Protein 2ESB (pdb70)

Organism: Homo sapiens (NCBI:txid9606)

Structure (mmCIF, N/CA/C/O backbone):
data_2ESB
#
_entry.id   2ESB
#
_cell.length_a   35.740
_cell.length_b   96.083
_cell.length_c   116.654
_cell.angle_alpha   90.00
_cell.angle_beta   90.00
_cell.angle_gamma   90.00
#
_symmetry.space_group_name_H-M   'C 2 2 21'
#
loop_
_entity.id
_entity.type
_entity.pdbx_description
1 polymer 'Dual specificity protein phosphatase 18'
2 non-polymer 'ACETATE ION'
3 non-polymer '4-(2-HYDROXYETHYL)-1-PIPERAZINE ETHANESULFONIC ACID'
4 water water
#
loop_
_atom_site.group_PDB
_atom_site.id
_atom_site.type_symbol
_atom_site.label_atom_id
_atom_site.label_alt_id
_atom_site.label_comp_id
_atom_site.label_asym_id
_atom_site.label_entity_id
_atom_site.label_seq_id
_atom_site.pdbx_PDB_ins_code
_atom_site.Cartn_x
_atom_site.Cartn_y
_atom_site.Cartn_z
_atom_site.occupancy
_atom_site.B_iso_or_equiv
_atom_site.auth_seq_id
_atom_site.auth_comp_id
_atom_site.auth_asym_id
_atom_site.auth_atom_id
_atom_site.pdbx_PDB_model_num
ATOM 1 N N . SER A 1 18 ? 18.193 34.599 0.194 1.00 52.25 18 SER A N 1
ATOM 2 C CA . SER A 1 18 ? 19.402 33.728 0.090 1.00 44.21 18 SER A CA 1
ATOM 3 C C . SER A 1 18 ? 20.343 34.200 -1.010 1.00 39.52 18 SER A C 1
ATOM 4 O O . SER A 1 18 ? 20.529 33.519 -2.017 1.00 43.32 18 SER A O 1
ATOM 7 N N . GLY A 1 19 ? 20.936 35.372 -0.806 1.00 35.82 19 GLY A N 1
ATOM 8 C CA . GLY A 1 19 ? 21.862 35.911 -1.785 1.00 34.22 19 GLY A CA 1
ATOM 9 C C . GLY A 1 19 ? 23.261 36.082 -1.218 1.00 29.13 19 GLY A C 1
ATOM 10 O O . GLY A 1 19 ? 23.531 35.719 -0.073 1.00 30.54 19 GLY A O 1
ATOM 11 N N . LEU A 1 20 ? 24.157 36.635 -2.023 1.00 16.85 20 LEU A N 1
ATOM 12 C CA . LEU A 1 20 ? 25.528 36.862 -1.593 1.00 23.12 20 LEU A CA 1
ATOM 13 C C . LEU A 1 20 ? 25.726 38.313 -1.185 1.00 24.80 20 LEU A C 1
ATOM 14 O O . LEU A 1 20 ? 25.430 39.224 -1.955 1.00 27.25 20 LEU A O 1
ATOM 19 N N . SER A 1 21 ? 26.215 38.523 0.030 1.00 14.30 21 SER A N 1
ATOM 20 C CA . SER A 1 21 ? 26.492 39.870 0.506 1.00 11.10 21 SER A CA 1
ATOM 21 C C . SER A 1 21 ? 27.947 40.188 0.168 1.00 15.48 21 SER A C 1
ATOM 22 O O . SER A 1 21 ? 28.870 39.585 0.716 1.00 12.81 21 SER A O 1
ATOM 25 N N . GLN A 1 22 ? 28.164 41.133 -0.739 1.00 14.32 22 GLN A N 1
ATOM 26 C CA . GLN A 1 22 ? 29.525 41.474 -1.101 1.00 13.88 22 GLN A CA 1
ATOM 27 C C . GLN A 1 22 ? 30.170 42.349 -0.026 1.00 15.44 22 GLN A C 1
ATOM 28 O O . GLN A 1 22 ? 29.602 43.358 0.386 1.00 12.56 22 GLN A O 1
ATOM 34 N N . ILE A 1 23 ? 31.357 41.961 0.434 1.00 12.46 23 ILE A N 1
ATOM 35 C CA . ILE A 1 23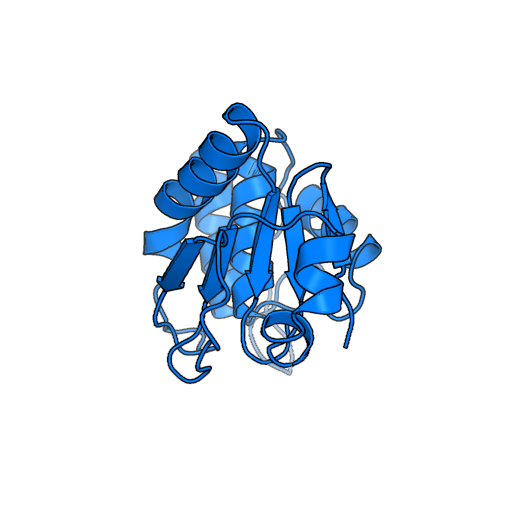 ? 32.034 42.732 1.471 1.00 7.74 23 ILE A CA 1
ATOM 36 C C . ILE A 1 23 ? 33.164 43.570 0.881 1.00 16.77 23 ILE A C 1
ATOM 37 O O . ILE A 1 23 ? 33.337 44.728 1.255 1.00 14.12 23 ILE A O 1
ATOM 42 N N . THR A 1 24 ? 33.941 42.986 -0.028 1.00 12.34 24 THR A N 1
ATOM 43 C CA . THR A 1 24 ? 35.033 43.713 -0.671 1.00 10.03 24 THR A CA 1
ATOM 44 C C . THR A 1 24 ? 35.000 43.312 -2.132 1.00 19.14 24 THR A C 1
ATOM 45 O O . THR A 1 24 ? 34.119 42.571 -2.548 1.00 14.29 24 THR A O 1
ATOM 49 N N . LYS A 1 25 ? 35.962 43.786 -2.912 1.00 11.91 25 LYS A N 1
ATOM 50 C CA . LYS A 1 25 ? 35.993 43.442 -4.326 1.00 14.85 25 LYS A CA 1
ATOM 51 C C . LYS A 1 25 ? 36.172 41.942 -4.539 1.00 17.30 25 LYS A C 1
ATOM 52 O O . LYS A 1 25 ? 35.796 41.419 -5.584 1.00 15.49 25 LYS A O 1
ATOM 58 N N . SER A 1 26 ? 36.717 41.239 -3.549 1.00 13.36 26 SER A N 1
ATOM 59 C CA . SER A 1 26 ? 36.940 39.799 -3.709 1.00 16.38 26 SER A CA 1
ATOM 60 C C . SER A 1 26 ? 36.417 38.922 -2.572 1.00 16.25 26 SER A C 1
ATOM 61 O O . SER A 1 26 ? 36.798 37.749 -2.457 1.00 20.57 26 SER A O 1
ATOM 64 N N . LEU A 1 27 ? 35.574 39.479 -1.714 1.00 10.57 27 LEU A N 1
ATOM 65 C CA . LEU A 1 27 ? 35.040 38.694 -0.610 1.00 10.27 27 LEU A CA 1
ATOM 66 C C . LEU A 1 27 ? 33.547 38.891 -0.458 1.00 11.09 27 LEU A C 1
ATOM 67 O O . LEU A 1 27 ? 33.053 40.018 -0.550 1.00 11.90 27 LEU A O 1
ATOM 72 N N . TYR A 1 28 ? 32.844 37.783 -0.229 1.00 7.90 28 TYR A N 1
ATOM 73 C CA . TYR A 1 28 ? 31.393 37.770 -0.040 1.00 9.94 28 TYR A CA 1
ATOM 74 C C . TYR A 1 28 ? 31.034 36.892 1.161 1.00 14.09 28 TYR A C 1
ATOM 75 O O . TYR A 1 28 ? 31.808 36.017 1.557 1.00 12.38 28 TYR A O 1
ATOM 84 N N . ILE A 1 29 ? 29.853 37.117 1.727 1.00 11.13 29 ILE A N 1
ATOM 85 C CA . ILE A 1 29 ? 29.361 36.302 2.840 1.00 12.32 29 ILE A CA 1
ATOM 86 C C . ILE A 1 29 ? 27.944 35.847 2.485 1.00 12.81 29 ILE A C 1
ATOM 87 O O . ILE A 1 29 ? 27.180 36.607 1.884 1.00 15.15 29 ILE A O 1
ATOM 92 N N . SER A 1 30 ? 27.577 34.626 2.852 1.00 10.18 30 SER A N 1
ATOM 93 C CA . SER A 1 30 ? 26.220 34.160 2.555 1.00 13.76 30 SER A CA 1
ATOM 94 C C . SER A 1 30 ? 25.792 33.047 3.490 1.00 15.22 30 SER A C 1
ATOM 95 O O . SER A 1 30 ? 26.571 32.588 4.335 1.00 14.18 30 SER A O 1
ATOM 98 N N . ASN A 1 31 ? 24.543 32.616 3.350 1.00 16.36 31 ASN A N 1
ATOM 99 C CA . ASN A 1 31 ? 24.052 31.514 4.159 1.00 14.01 31 ASN A CA 1
ATOM 100 C C . ASN A 1 31 ? 24.345 30.228 3.373 1.00 16.51 31 ASN A C 1
ATOM 101 O O . ASN A 1 31 ? 24.947 30.275 2.291 1.00 13.19 31 ASN A O 1
ATOM 106 N N . GLY A 1 32 ? 23.930 29.084 3.912 1.00 12.71 32 GLY A N 1
ATOM 107 C CA . GLY A 1 32 ? 24.192 27.819 3.249 1.00 15.78 32 GLY A CA 1
ATOM 108 C C . GLY A 1 32 ? 23.442 27.575 1.955 1.00 19.59 32 GLY A C 1
ATOM 109 O O . GLY A 1 32 ? 23.918 26.842 1.087 1.00 17.22 32 GLY A O 1
ATOM 110 N N . VAL A 1 33 ? 22.262 28.170 1.817 1.00 14.93 33 VAL A N 1
ATOM 111 C CA . VAL A 1 33 ? 21.486 27.987 0.602 1.00 13.34 33 VAL A CA 1
ATOM 112 C C . VAL A 1 33 ? 22.195 28.587 -0.612 1.00 14.76 33 VAL A C 1
ATOM 113 O O . VAL A 1 33 ? 22.387 27.929 -1.641 1.00 15.22 33 VAL A O 1
ATOM 117 N N . ALA A 1 34 ? 22.578 29.847 -0.478 1.00 16.46 34 ALA A N 1
ATOM 118 C CA . ALA A 1 34 ? 23.236 30.568 -1.550 1.00 16.75 34 ALA A CA 1
ATOM 119 C C . ALA A 1 34 ? 24.547 29.919 -1.945 1.00 16.24 34 ALA A C 1
ATOM 120 O O . ALA A 1 34 ? 24.912 29.912 -3.119 1.00 15.40 34 ALA A O 1
ATOM 122 N N . ALA A 1 35 ? 25.237 29.362 -0.955 1.00 8.78 35 ALA A N 1
ATOM 123 C CA . ALA A 1 35 ? 26.532 28.731 -1.160 1.00 15.71 35 ALA A CA 1
ATOM 124 C C . ALA A 1 35 ? 26.511 27.539 -2.117 1.00 13.22 35 ALA A C 1
ATOM 125 O O . ALA A 1 35 ? 27.551 27.136 -2.621 1.00 16.62 35 ALA A O 1
ATOM 127 N N . ASN A 1 36 ? 25.336 26.963 -2.349 1.00 14.25 36 ASN A N 1
ATOM 128 C CA . ASN A 1 36 ? 25.221 25.833 -3.269 1.00 15.96 36 ASN A CA 1
ATOM 129 C C . ASN A 1 36 ? 24.386 26.205 -4.497 1.00 14.56 36 ASN A C 1
ATOM 130 O O . ASN A 1 36 ? 23.924 25.334 -5.237 1.00 17.37 36 ASN A O 1
ATOM 135 N N . ASN A 1 37 ? 24.195 27.505 -4.698 1.00 15.53 37 ASN A N 1
ATOM 136 C CA . ASN A 1 37 ? 23.446 28.025 -5.844 1.00 15.92 37 ASN A CA 1
ATOM 137 C C . ASN A 1 37 ? 24.473 28.249 -6.955 1.00 15.31 37 ASN A C 1
ATOM 138 O O . ASN A 1 37 ? 25.171 29.269 -6.982 1.00 15.44 37 ASN A O 1
ATOM 143 N N . LYS A 1 38 ? 24.565 27.296 -7.875 1.00 12.65 38 LYS A N 1
ATOM 144 C CA . LYS A 1 38 ? 25.539 27.376 -8.957 1.00 17.15 38 LYS A CA 1
ATOM 145 C C . LYS A 1 38 ? 25.502 28.690 -9.746 1.00 22.09 38 LYS A C 1
ATOM 146 O O . LYS A 1 38 ? 26.539 29.318 -9.962 1.00 17.69 38 LYS A O 1
ATOM 152 N N . LEU A 1 39 ? 24.316 29.112 -10.168 1.00 18.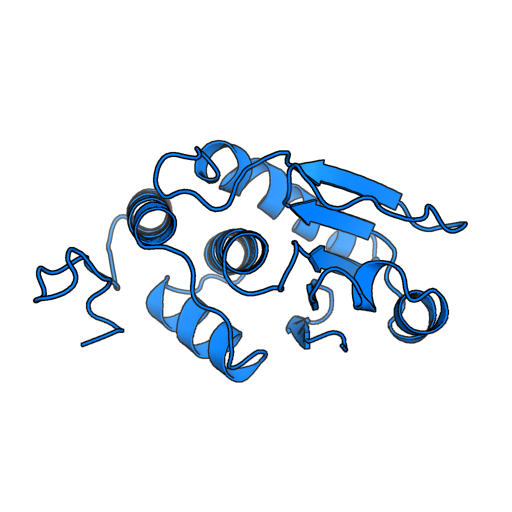07 39 LEU A N 1
ATOM 153 C CA . LEU A 1 39 ? 24.198 30.344 -10.945 1.00 22.00 39 LEU A CA 1
ATOM 154 C C . LEU A 1 39 ? 24.717 31.563 -10.208 1.00 20.42 39 LEU A C 1
ATOM 155 O O . LEU A 1 39 ? 25.374 32.424 -10.793 1.00 18.95 39 LEU A O 1
ATOM 160 N N . MET A 1 40 ? 24.411 31.629 -8.919 1.00 21.56 40 MET A N 1
ATOM 161 C CA . MET A 1 40 ? 24.832 32.742 -8.099 1.00 23.50 40 MET A CA 1
ATOM 162 C C . MET A 1 40 ? 26.345 32.761 -7.942 1.00 18.94 40 MET A C 1
ATOM 163 O O . MET A 1 40 ? 26.963 33.824 -7.913 1.00 19.34 40 MET A O 1
ATOM 168 N N . LEU A 1 41 ? 26.941 31.582 -7.824 1.00 15.87 41 LEU A N 1
ATOM 169 C CA . LEU A 1 41 ? 28.389 31.497 -7.689 1.00 13.05 41 LEU A CA 1
ATOM 170 C C . LEU A 1 41 ? 29.054 31.954 -8.989 1.00 16.82 41 LEU A C 1
ATOM 171 O O . LEU A 1 41 ? 29.967 32.786 -8.983 1.00 18.56 41 LEU A O 1
ATOM 176 N N . SER A 1 42 ? 28.599 31.422 -10.116 1.00 13.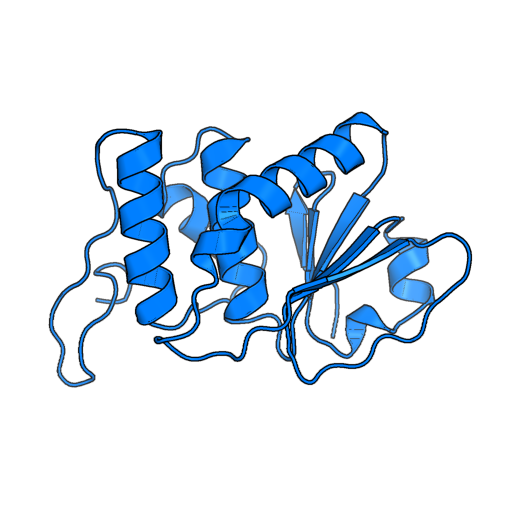96 42 SER A N 1
ATOM 177 C CA . SER A 1 42 ? 29.219 31.808 -11.376 1.00 19.10 42 SER A CA 1
ATOM 178 C C . SER A 1 42 ? 28.967 33.273 -11.741 1.00 19.47 42 SER A C 1
ATOM 179 O O . SER A 1 42 ? 29.872 33.961 -12.223 1.00 18.63 42 SER A O 1
ATOM 182 N N . SER A 1 43 ? 27.758 33.764 -11.484 1.00 17.09 43 SER A N 1
ATOM 183 C CA . SER A 1 43 ? 27.425 35.144 -11.821 1.00 21.12 43 SER A CA 1
ATOM 184 C C . SER A 1 43 ? 28.214 36.162 -10.987 1.00 27.38 43 SER A C 1
ATOM 185 O O . SER A 1 43 ? 28.439 37.287 -11.424 1.00 23.37 43 SER A O 1
ATOM 188 N N . ASN A 1 44 ? 28.618 35.778 -9.781 1.00 19.03 44 ASN A N 1
ATOM 189 C CA . ASN A 1 44 ? 29.402 36.667 -8.939 1.00 13.29 44 ASN A CA 1
ATOM 190 C C . ASN A 1 44 ? 30.874 36.291 -9.055 1.00 20.12 44 ASN A C 1
ATOM 191 O O . ASN A 1 44 ? 31.713 36.753 -8.281 1.00 16.85 44 ASN A O 1
ATOM 196 N N . GLN A 1 45 ? 31.174 35.430 -10.020 1.00 16.97 45 GLN A N 1
ATOM 197 C CA . GLN A 1 45 ? 32.543 35.000 -10.265 1.00 20.27 45 GLN A CA 1
ATOM 198 C C . GLN A 1 45 ? 33.271 34.449 -9.038 1.00 15.72 45 GLN A C 1
ATOM 199 O O . GLN A 1 45 ? 34.446 34.745 -8.823 1.00 15.51 45 GLN A O 1
ATOM 205 N N . ILE A 1 46 ? 32.579 33.641 -8.239 1.00 16.16 46 ILE A N 1
ATOM 206 C CA . ILE A 1 46 ? 33.207 33.043 -7.062 1.00 15.63 46 ILE A CA 1
ATOM 207 C C . ILE A 1 46 ? 34.136 31.892 -7.485 1.00 14.04 46 ILE A C 1
ATOM 208 O O . ILE A 1 46 ? 33.724 30.996 -8.226 1.00 15.47 46 ILE A O 1
ATOM 213 N N . THR A 1 47 ? 35.373 31.897 -6.997 1.00 12.88 47 THR A N 1
ATOM 214 C CA . THR A 1 47 ? 36.335 30.845 -7.350 1.00 10.61 47 THR A CA 1
ATOM 215 C C . THR A 1 47 ? 36.775 30.025 -6.156 1.00 14.24 47 THR A C 1
ATOM 216 O O . THR A 1 47 ? 37.376 28.955 -6.311 1.00 11.21 47 THR A O 1
ATOM 220 N N . MET A 1 48 ? 36.471 30.535 -4.966 1.00 14.19 48 MET A N 1
ATOM 221 C CA . MET A 1 48 ? 36.831 29.879 -3.718 1.00 15.02 48 MET A CA 1
ATOM 222 C C . MET A 1 48 ? 35.659 29.940 -2.739 1.00 12.34 48 MET A C 1
ATOM 223 O O . MET A 1 48 ? 35.096 31.008 -2.504 1.00 10.64 48 MET A O 1
ATOM 228 N N . VAL A 1 49 ? 35.296 28.791 -2.181 1.00 10.46 49 VAL A N 1
ATOM 229 C CA . VAL A 1 49 ? 34.211 28.715 -1.211 1.00 9.07 49 VAL A CA 1
ATOM 230 C C . VAL A 1 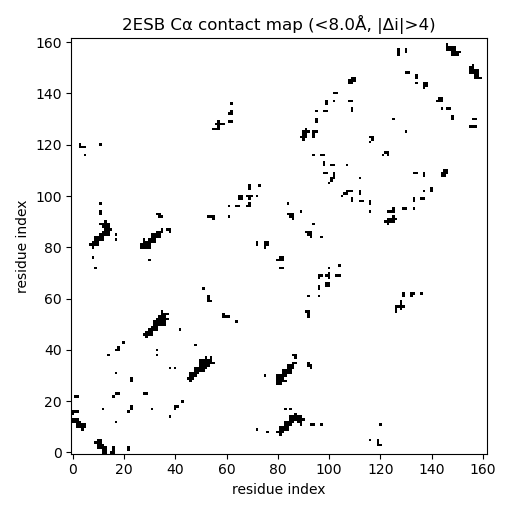49 ? 34.756 28.171 0.107 1.00 13.04 49 VAL A C 1
ATOM 231 O O . VAL A 1 49 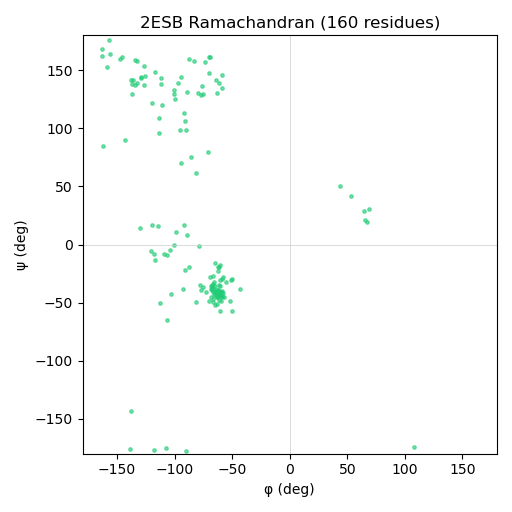? 35.315 27.070 0.160 1.00 12.95 49 VAL A O 1
ATOM 235 N N . ILE A 1 50 ? 34.604 28.954 1.168 1.00 8.33 50 ILE A N 1
ATOM 236 C CA . ILE A 1 50 ? 35.073 28.555 2.488 1.00 9.92 50 ILE A CA 1
ATOM 237 C C . ILE A 1 50 ? 33.861 28.350 3.389 1.00 12.28 50 ILE A C 1
ATOM 238 O O . ILE A 1 50 ? 33.182 29.297 3.773 1.00 13.09 50 ILE A O 1
ATOM 243 N N . ASN A 1 51 ? 33.600 27.090 3.704 1.00 10.96 51 ASN A N 1
ATOM 244 C CA . ASN A 1 51 ? 32.468 26.675 4.514 1.00 12.88 51 ASN A CA 1
ATOM 245 C C . ASN A 1 51 ? 32.899 26.649 5.973 1.00 14.23 51 ASN A C 1
ATOM 246 O O . ASN A 1 51 ? 33.636 25.762 6.407 1.00 13.43 51 ASN A O 1
ATOM 251 N N . VAL A 1 52 ? 32.441 27.640 6.733 1.00 15.05 52 VAL A N 1
ATOM 252 C CA . VAL A 1 52 ? 32.794 27.727 8.138 1.00 12.04 52 VAL A CA 1
ATOM 253 C C . VAL A 1 52 ? 31.714 27.065 8.996 1.00 12.62 52 VAL A C 1
ATOM 254 O O . VAL A 1 52 ? 30.959 27.730 9.702 1.00 15.42 52 VAL A O 1
ATOM 258 N N . SER A 1 53 ? 31.632 25.745 8.919 1.00 15.93 53 SER A N 1
ATOM 259 C CA . SER A 1 53 ? 30.636 25.012 9.702 1.00 16.93 53 SER A CA 1
ATOM 260 C C . SER A 1 53 ? 31.004 23.542 9.767 1.00 19.95 53 SER A C 1
ATOM 261 O O . SER A 1 53 ? 31.789 23.044 8.964 1.00 14.93 53 SER A O 1
ATOM 264 N N . VAL A 1 54 ? 30.405 22.848 10.720 1.00 13.69 54 VAL A N 1
ATOM 265 C CA . VAL A 1 54 ? 30.630 21.430 10.866 1.00 20.43 54 VAL A CA 1
ATOM 266 C C . VAL A 1 54 ? 29.548 20.712 10.073 1.00 16.53 54 VAL A C 1
ATOM 267 O O . VAL A 1 54 ? 29.804 19.719 9.398 1.00 17.38 54 VAL A O 1
ATOM 271 N N . GLU A 1 55 ? 28.346 21.271 10.131 1.00 21.11 55 GLU A N 1
ATOM 272 C CA . GLU A 1 55 ? 27.162 20.649 9.556 1.00 18.15 55 GLU A CA 1
ATOM 273 C C . GLU A 1 55 ? 26.703 20.908 8.122 1.00 19.69 55 GLU A C 1
ATOM 274 O O . GLU A 1 55 ? 25.968 20.095 7.569 1.00 19.28 55 GLU A O 1
ATOM 280 N N . VAL A 1 56 ? 27.106 22.018 7.515 1.00 9.28 56 VAL A N 1
ATOM 281 C CA . VAL A 1 56 ? 26.670 22.312 6.152 1.00 10.70 56 VAL A CA 1
ATOM 282 C C . VAL A 1 56 ? 27.472 21.550 5.104 1.00 16.57 56 VAL A C 1
ATOM 283 O O . VAL A 1 56 ? 28.706 21.537 5.130 1.00 12.79 56 VAL A O 1
ATOM 287 N N . VAL A 1 57 ? 26.763 20.907 4.184 1.00 12.59 57 VAL A N 1
ATOM 288 C CA . VAL A 1 57 ? 27.409 20.160 3.112 1.00 10.19 57 VAL A CA 1
ATOM 289 C C . VAL A 1 57 ? 27.407 20.990 1.824 1.00 19.83 57 VAL A C 1
ATOM 290 O O . VAL A 1 57 ? 26.384 21.567 1.456 1.00 11.16 57 VAL A O 1
ATOM 294 N N . ASN A 1 58 ? 28.552 21.062 1.150 1.00 14.80 58 ASN A N 1
ATOM 295 C CA . ASN A 1 58 ? 28.647 21.794 -0.116 1.00 16.16 58 ASN A CA 1
ATOM 296 C C . ASN A 1 58 ? 28.458 20.872 -1.320 1.00 17.33 58 ASN A C 1
ATOM 297 O O . ASN A 1 58 ? 28.915 19.724 -1.309 1.00 15.33 58 ASN A O 1
ATOM 302 N N . THR A 1 59 ? 27.807 21.396 -2.356 1.00 16.01 59 THR A N 1
ATOM 303 C CA . THR A 1 59 ? 27.662 20.689 -3.620 1.00 14.39 59 THR A CA 1
ATOM 304 C C . THR A 1 59 ? 28.951 21.190 -4.285 1.00 17.96 59 THR A C 1
ATOM 305 O O . THR A 1 59 ? 29.214 22.389 -4.274 1.00 13.73 59 THR A O 1
ATOM 309 N N . LEU A 1 60 ? 29.755 20.298 -4.848 1.00 15.28 60 LEU A N 1
ATOM 310 C CA . LEU A 1 60 ? 31.018 20.726 -5.445 1.00 17.82 60 LEU A CA 1
ATOM 311 C C . LEU A 1 60 ? 30.911 20.975 -6.940 1.00 19.83 60 LEU A C 1
ATOM 312 O O . LEU A 1 60 ? 30.974 20.037 -7.737 1.00 19.53 60 LEU A O 1
ATOM 317 N N . TYR A 1 61 ? 30.758 22.238 -7.326 1.00 13.55 61 TYR A N 1
ATOM 318 C CA . TYR A 1 61 ? 30.648 22.566 -8.738 1.00 14.98 61 TYR A CA 1
ATOM 319 C C . TYR A 1 61 ? 32.009 22.682 -9.403 1.00 23.95 61 TYR A C 1
ATOM 320 O O . TYR A 1 61 ? 33.028 22.910 -8.747 1.00 17.22 61 TYR A O 1
ATOM 329 N N . GLU A 1 62 ? 32.007 22.516 -10.717 1.00 19.89 62 GLU A N 1
ATOM 330 C CA . GLU A 1 62 ? 33.215 22.569 -11.522 1.00 21.09 62 GLU A CA 1
ATOM 331 C C . GLU A 1 62 ? 33.892 23.934 -11.498 1.00 17.84 62 GLU A C 1
ATOM 332 O O . GLU A 1 62 ? 33.230 24.969 -11.495 1.00 20.06 62 GLU A O 1
ATOM 338 N N . ASP A 1 63 ? 35.221 23.919 -11.468 1.00 19.78 63 ASP A N 1
ATOM 339 C CA . ASP A 1 63 ? 36.015 25.142 -11.487 1.00 13.18 63 ASP A CA 1
ATOM 340 C C . ASP A 1 63 ? 35.870 26.062 -10.276 1.00 14.02 63 ASP A C 1
ATOM 341 O O . ASP A 1 63 ? 36.155 27.258 -10.343 1.00 19.96 63 ASP A O 1
ATOM 346 N N . ILE A 1 64 ? 35.411 25.502 -9.171 1.00 15.32 64 ILE A N 1
ATOM 347 C CA . ILE A 1 64 ? 35.317 26.265 -7.938 1.00 12.42 64 ILE A CA 1
ATOM 348 C C . ILE A 1 64 ? 36.060 25.429 -6.909 1.00 11.54 64 ILE A C 1
ATOM 349 O O . ILE A 1 64 ? 35.932 24.203 -6.895 1.00 12.42 64 ILE A O 1
ATOM 354 N N . GLN A 1 65 ? 36.868 26.084 -6.083 1.00 7.62 65 GLN A N 1
ATOM 355 C CA . GLN A 1 65 ? 37.629 25.391 -5.044 1.00 13.00 65 GLN A CA 1
ATOM 356 C C . GLN A 1 65 ? 36.870 25.490 -3.728 1.00 13.06 65 GLN A C 1
ATOM 357 O O . GLN A 1 65 ? 36.320 26.542 -3.416 1.00 12.61 65 GLN A O 1
ATOM 363 N N . TYR A 1 66 ? 36.837 24.398 -2.962 1.00 10.55 66 TYR A N 1
ATOM 364 C CA . TYR A 1 66 ? 36.119 24.369 -1.686 1.00 13.55 66 TYR A CA 1
ATOM 365 C C . TYR A 1 66 ? 36.988 23.900 -0.524 1.00 16.98 66 TYR A C 1
ATOM 366 O O . TYR A 1 66 ? 37.944 23.151 -0.713 1.00 13.14 66 TYR A O 1
ATOM 375 N N . MET A 1 67 ? 36.644 24.344 0.678 1.00 15.84 67 MET A N 1
ATOM 376 C CA . MET A 1 67 ? 37.336 23.901 1.879 1.00 18.16 67 MET A CA 1
ATOM 377 C C . MET A 1 67 ? 36.371 24.087 3.040 1.00 18.73 67 MET A C 1
ATOM 378 O O . MET A 1 67 ? 35.367 24.795 2.925 1.00 12.84 67 MET A O 1
ATOM 383 N N . GLN A 1 68 ? 36.670 23.456 4.164 1.00 11.19 68 GLN A N 1
ATOM 384 C CA . GLN A 1 68 ? 35.789 23.561 5.310 1.00 13.51 68 GLN A CA 1
ATOM 385 C C . GLN A 1 68 ? 36.555 23.762 6.599 1.00 18.61 68 GLN A C 1
ATOM 386 O O . GLN A 1 68 ? 37.602 23.141 6.820 1.00 21.53 68 GLN A O 1
ATOM 392 N N . VAL A 1 69 ? 36.029 24.662 7.427 1.00 14.41 69 VAL A N 1
ATOM 393 C CA . VAL A 1 69 ? 36.579 24.986 8.745 1.00 14.20 69 VAL A CA 1
ATOM 394 C C . VAL A 1 69 ? 35.456 24.475 9.636 1.00 13.69 69 VAL A C 1
ATOM 395 O O . VAL A 1 69 ? 34.469 25.178 9.870 1.00 17.62 69 VAL A O 1
ATOM 399 N N . PRO A 1 70 ? 35.595 23.239 10.143 1.00 19.79 70 PRO A N 1
ATOM 400 C CA . PRO A 1 70 ? 34.599 22.583 10.993 1.00 17.48 70 PRO A CA 1
ATOM 401 C C . PRO A 1 70 ? 34.413 23.094 12.415 1.00 22.24 70 PRO A C 1
ATOM 402 O O . PRO A 1 70 ? 34.932 22.501 13.358 1.00 21.39 70 PRO A O 1
ATOM 406 N N . VAL A 1 71 ? 33.672 24.188 12.568 1.00 17.30 71 VAL A N 1
ATOM 407 C CA . VAL A 1 71 ? 33.395 24.724 13.897 1.00 13.97 71 VAL A CA 1
ATOM 408 C C . VAL A 1 71 ? 31.900 24.880 14.081 1.00 16.54 71 VAL A C 1
ATOM 409 O O . VAL A 1 71 ? 31.170 25.168 13.132 1.00 13.21 71 VAL A O 1
ATOM 413 N N . ALA A 1 72 ? 31.445 24.641 15.304 1.00 17.00 72 ALA A N 1
ATOM 414 C CA . ALA A 1 72 ? 30.046 24.789 15.640 1.00 17.15 72 ALA A CA 1
ATOM 415 C C . ALA A 1 72 ? 29.900 26.251 16.036 1.00 19.18 72 ALA A C 1
ATOM 416 O O . ALA A 1 72 ? 30.893 26.910 16.362 1.00 19.04 72 ALA A O 1
ATOM 418 N N . ASP A 1 73 ? 28.682 26.778 15.994 1.00 16.87 73 ASP A N 1
ATOM 419 C CA . ASP A 1 73 ? 28.496 28.162 16.398 1.00 18.38 73 ASP A CA 1
ATOM 420 C C . ASP A 1 73 ? 28.311 28.193 17.912 1.00 21.45 73 ASP A C 1
ATOM 421 O O . ASP A 1 73 ? 27.204 28.360 18.419 1.00 22.62 73 ASP A O 1
ATOM 426 N N . SER A 1 74 ? 29.419 28.011 18.617 1.00 19.75 74 SER A N 1
ATOM 427 C CA . SER A 1 74 ? 29.435 27.995 20.067 1.00 22.36 74 SER A CA 1
ATOM 428 C C . SER A 1 74 ? 30.505 28.939 20.575 1.00 17.52 74 SER A C 1
ATOM 429 O O . SER A 1 74 ? 31.570 29.062 19.977 1.00 17.42 74 SER A O 1
ATOM 432 N N . PRO A 1 75 ? 30.237 29.617 21.700 1.00 16.79 75 PRO A N 1
ATOM 433 C CA . PRO A 1 75 ? 31.228 30.542 22.251 1.00 21.45 75 PRO A CA 1
ATOM 434 C C . PRO A 1 75 ? 32.534 29.833 22.618 1.00 19.75 75 PRO A C 1
ATOM 435 O O . PRO A 1 75 ? 33.581 30.467 22.751 1.00 23.06 75 PRO A O 1
ATOM 439 N N . ASN A 1 76 ? 32.474 28.512 22.747 1.00 20.90 76 ASN A N 1
ATOM 440 C CA . ASN A 1 76 ? 33.650 27.723 23.099 1.00 26.93 76 ASN A CA 1
ATOM 441 C C . ASN A 1 76 ? 34.489 27.301 21.895 1.00 26.90 76 ASN A C 1
ATOM 442 O O . ASN A 1 76 ? 35.660 26.955 22.041 1.00 30.11 76 ASN A O 1
ATOM 447 N N . SER A 1 77 ? 33.897 27.323 20.706 1.00 19.44 77 SER A N 1
ATOM 448 C CA . SER A 1 77 ? 34.626 26.931 19.506 1.00 21.35 77 SER A CA 1
ATOM 449 C C . SER A 1 77 ? 35.808 27.860 19.231 1.00 21.35 77 SER A C 1
ATOM 450 O O . SER A 1 77 ? 35.662 29.083 19.211 1.00 19.65 77 SER A O 1
ATOM 453 N N . ARG A 1 78 ? 36.975 27.269 19.000 1.00 19.37 78 ARG A N 1
ATOM 454 C CA . ARG A 1 78 ? 38.184 28.037 18.738 1.00 20.45 78 ARG A CA 1
ATOM 455 C C . ARG A 1 78 ? 38.316 28.529 17.294 1.00 19.49 78 ARG A C 1
ATOM 456 O O . ARG A 1 78 ? 39.265 28.167 16.593 1.00 17.57 78 ARG A O 1
ATOM 464 N N . LEU A 1 79 ? 37.379 29.361 16.850 1.00 17.88 79 LEU A N 1
ATOM 465 C CA . LEU A 1 79 ? 37.439 29.888 15.494 1.00 19.05 79 LEU A CA 1
ATOM 466 C C . LEU A 1 79 ? 38.725 30.679 15.359 1.00 14.24 79 LEU A C 1
ATOM 467 O O . LEU A 1 79 ? 39.299 30.769 14.271 1.00 17.84 79 LEU A O 1
ATOM 472 N N . CYS A 1 80 ? 39.166 31.260 16.473 1.00 13.74 80 CYS A N 1
ATOM 473 C CA . CYS A 1 80 ? 40.392 32.057 16.502 1.00 17.46 80 CYS A CA 1
ATOM 474 C C . CYS A 1 80 ? 41.600 31.342 15.901 1.00 15.91 80 CYS A C 1
ATOM 475 O O . CYS A 1 80 ? 42.481 31.997 15.338 1.00 18.87 80 CYS A O 1
ATOM 478 N N . ASP A 1 81 ? 41.656 30.013 15.999 1.00 13.76 81 ASP A N 1
ATOM 479 C CA . ASP A 1 81 ? 42.801 29.296 15.415 1.00 13.89 81 ASP A CA 1
ATOM 480 C C . ASP A 1 81 ? 42.840 29.434 13.898 1.00 10.36 81 ASP A C 1
ATOM 481 O O . ASP A 1 81 ? 43.866 29.182 13.262 1.00 14.31 81 ASP A O 1
ATOM 486 N N . PHE A 1 82 ? 41.728 29.856 13.310 1.00 12.52 82 PHE A N 1
ATOM 487 C CA . PHE A 1 82 ? 41.684 30.017 11.868 1.00 13.64 82 PHE A CA 1
ATOM 488 C C . PHE A 1 82 ? 41.751 31.466 11.385 1.00 13.77 82 PHE A C 1
ATOM 489 O O . PHE A 1 82 ? 41.806 31.699 10.183 1.00 9.94 82 PHE A O 1
ATOM 497 N N . PHE A 1 83 ? 41.752 32.427 12.305 1.00 12.66 83 PHE A N 1
ATOM 498 C CA . PHE A 1 83 ? 41.796 33.845 11.928 1.00 13.29 83 PHE A CA 1
ATOM 499 C C . PHE A 1 83 ? 42.908 34.187 10.930 1.00 15.25 83 PHE A C 1
ATOM 500 O O . PHE A 1 83 ? 42.642 34.716 9.858 1.00 12.50 83 PHE A O 1
ATOM 508 N N . ASP A 1 84 ? 44.154 33.896 11.290 1.00 13.71 84 ASP A N 1
ATOM 509 C CA . ASP A 1 84 ? 45.290 34.205 10.418 1.00 18.23 84 ASP A CA 1
ATOM 510 C C . ASP A 1 84 ? 45.379 33.354 9.166 1.00 18.18 84 ASP A C 1
ATOM 511 O O . ASP A 1 84 ? 45.576 33.873 8.067 1.00 18.89 84 ASP A O 1
ATOM 516 N N . PRO A 1 85 ? 45.256 32.030 9.312 1.00 16.75 85 PRO A N 1
ATOM 517 C CA . PRO A 1 85 ? 45.341 31.191 8.122 1.00 13.34 85 PRO A CA 1
ATOM 518 C C . PRO A 1 85 ? 44.246 31.441 7.085 1.00 17.22 85 PRO A C 1
ATOM 519 O O . PRO A 1 85 ? 44.524 31.434 5.887 1.00 14.24 85 PRO A O 1
ATOM 523 N N . ILE A 1 86 ? 43.014 31.676 7.525 1.00 12.96 86 ILE A N 1
ATOM 524 C CA . ILE A 1 86 ? 41.951 31.938 6.568 1.00 12.52 86 ILE A CA 1
ATOM 525 C C . ILE A 1 86 ? 42.069 33.350 5.986 1.00 12.89 86 ILE A C 1
ATOM 526 O O . ILE A 1 86 ? 41.779 33.558 4.809 1.00 13.12 86 ILE A O 1
ATOM 531 N N . ALA A 1 87 ? 42.490 34.321 6.800 1.00 11.93 87 ALA A N 1
ATOM 532 C CA . ALA A 1 87 ? 42.666 35.689 6.299 1.00 13.71 87 ALA A CA 1
ATOM 533 C C . ALA A 1 87 ? 43.708 35.684 5.169 1.00 15.78 87 ALA A C 1
ATOM 534 O O . ALA A 1 87 ? 43.529 36.317 4.117 1.00 10.50 87 ALA A O 1
ATOM 536 N N . ASP A 1 88 ? 44.804 34.968 5.385 1.00 13.71 88 ASP A N 1
ATOM 537 C CA . ASP A 1 88 ? 45.852 34.896 4.368 1.00 13.53 88 ASP A CA 1
ATOM 538 C C . ASP A 1 88 ? 45.339 34.168 3.117 1.00 11.43 88 ASP A C 1
ATOM 539 O O . ASP A 1 88 ? 45.730 34.489 1.991 1.00 13.25 88 ASP A O 1
ATOM 544 N N . HIS A 1 89 ? 44.447 33.202 3.314 1.00 11.80 89 HIS A N 1
ATOM 545 C CA . HIS A 1 89 ? 43.898 32.445 2.191 1.00 13.44 89 HIS A CA 1
ATOM 546 C C . HIS A 1 89 ? 43.040 33.382 1.335 1.00 10.16 89 HIS A C 1
ATOM 547 O O . HIS A 1 89 ? 43.153 33.399 0.117 1.00 10.91 89 HIS A O 1
ATOM 554 N N . ILE A 1 90 ? 42.183 34.165 1.978 1.00 10.54 90 ILE A N 1
ATOM 555 C CA . ILE A 1 90 ? 41.329 35.105 1.253 1.00 10.85 90 ILE A CA 1
ATOM 556 C C . ILE A 1 90 ? 42.199 36.074 0.453 1.00 14.92 90 ILE A C 1
ATOM 557 O O . ILE A 1 90 ? 41.929 36.365 -0.710 1.00 14.52 90 ILE A O 1
ATOM 562 N N . HIS A 1 91 ? 43.249 36.566 1.090 1.00 8.87 91 HIS A N 1
ATOM 563 C CA . HIS A 1 91 ? 44.167 37.489 0.439 1.00 13.59 91 HIS A CA 1
ATOM 564 C C . HIS A 1 91 ? 44.847 36.847 -0.772 1.00 11.04 91 HIS A C 1
ATOM 565 O O . HIS A 1 91 ? 44.945 37.470 -1.829 1.00 13.44 91 HIS A O 1
ATOM 572 N N . SER A 1 92 ? 45.309 35.604 -0.632 1.00 15.51 92 SER A N 1
ATOM 573 C CA . SER A 1 92 ? 45.975 34.926 -1.751 1.00 11.97 92 SER A CA 1
ATOM 574 C C . SER A 1 92 ? 45.044 34.747 -2.940 1.00 15.23 92 SER A C 1
ATOM 575 O O . SER A 1 92 ? 45.465 34.899 -4.087 1.00 16.24 92 SER A O 1
ATOM 578 N N . VAL A 1 93 ? 43.786 34.404 -2.667 1.00 12.18 93 VAL A N 1
ATOM 579 C CA . VAL A 1 93 ? 42.795 34.240 -3.730 1.00 11.26 93 VAL A CA 1
ATOM 580 C C . VAL A 1 93 ? 42.647 35.567 -4.452 1.00 12.06 93 VAL A C 1
ATOM 581 O O . VAL A 1 93 ? 42.600 35.615 -5.683 1.00 16.17 93 VAL A O 1
ATOM 585 N N . GLU A 1 94 ? 42.585 36.653 -3.692 1.00 12.22 94 GLU A N 1
ATOM 586 C CA . GLU A 1 94 ? 42.443 37.962 -4.312 1.00 12.03 94 GLU A CA 1
ATOM 587 C C . GLU A 1 94 ? 43.660 38.268 -5.180 1.00 17.17 94 GLU A C 1
ATOM 588 O O . GLU A 1 94 ? 43.527 38.741 -6.305 1.00 15.80 94 GLU A O 1
ATOM 594 N N . MET A 1 95 ? 44.848 37.988 -4.653 1.00 16.58 95 MET A N 1
ATOM 595 C CA . MET A 1 95 ? 46.078 38.239 -5.393 1.00 21.82 95 MET A CA 1
ATOM 596 C C . MET A 1 95 ? 46.097 37.474 -6.702 1.00 24.80 95 MET A C 1
ATOM 597 O O . MET A 1 95 ? 46.694 37.919 -7.683 1.00 20.95 95 MET A O 1
ATOM 602 N N . LYS A 1 96 ? 45.427 36.330 -6.722 1.00 18.01 96 LYS A N 1
ATOM 603 C CA . LYS A 1 96 ? 45.370 35.512 -7.923 1.00 18.38 96 LYS A CA 1
ATOM 604 C C . LYS A 1 96 ? 44.163 35.861 -8.779 1.00 21.12 96 LYS A C 1
ATOM 605 O O . LYS A 1 96 ? 43.768 35.080 -9.643 1.00 18.51 96 LYS A O 1
ATOM 611 N N . GLN A 1 97 ? 43.567 37.026 -8.523 1.00 15.53 97 GLN A N 1
ATOM 612 C CA . GLN A 1 97 ? 42.413 37.492 -9.290 1.00 21.01 97 GLN A CA 1
ATOM 613 C C . GLN A 1 97 ? 41.161 36.635 -9.146 1.00 19.94 97 GLN A C 1
ATOM 614 O O . GLN A 1 97 ? 40.339 36.567 -10.064 1.00 16.72 97 GLN A O 1
ATOM 620 N N . GLY A 1 98 ? 41.011 35.977 -8.005 1.00 14.32 98 GLY A N 1
ATOM 621 C CA . GLY A 1 98 ? 39.831 35.165 -7.791 1.00 17.16 98 GLY A CA 1
ATOM 622 C C . GLY A 1 98 ? 38.959 35.882 -6.783 1.00 16.10 98 GLY A C 1
ATOM 623 O O . GLY A 1 98 ? 39.279 37.000 -6.383 1.00 9.99 98 GLY A O 1
ATOM 624 N N . ARG A 1 99 ? 37.862 35.247 -6.381 1.00 12.26 99 ARG A N 1
ATOM 625 C CA . ARG A 1 99 ? 36.947 35.826 -5.400 1.00 13.09 99 ARG A CA 1
ATOM 626 C C . ARG A 1 99 ? 36.521 34.735 -4.420 1.00 13.97 99 ARG A C 1
ATOM 627 O O . ARG A 1 99 ? 36.281 33.590 -4.806 1.00 10.17 99 ARG A O 1
ATOM 635 N N . THR A 1 100 ? 36.406 35.108 -3.155 1.00 13.27 100 THR A N 1
ATOM 636 C CA . THR A 1 100 ? 36.055 34.152 -2.122 1.00 11.74 100 THR A CA 1
ATOM 637 C C . THR A 1 100 ? 34.683 34.363 -1.499 1.00 15.68 100 THR A C 1
ATOM 638 O O . THR A 1 100 ? 34.284 35.497 -1.227 1.00 11.68 100 THR A O 1
ATOM 642 N N . LEU A 1 101 ? 33.966 33.256 -1.287 1.00 12.80 101 LEU A N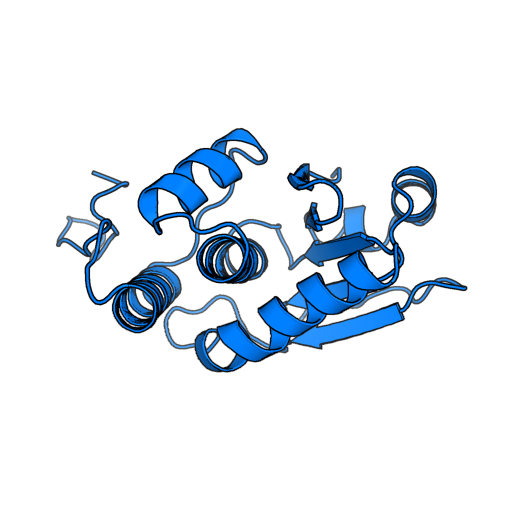 1
ATOM 643 C CA . LEU A 1 101 ? 32.686 33.280 -0.595 1.00 9.86 101 LEU A CA 1
ATOM 644 C C . LEU A 1 101 ? 32.906 32.579 0.736 1.00 13.16 101 LEU A C 1
ATOM 645 O O . LEU A 1 101 ? 33.322 31.407 0.783 1.00 10.46 101 LEU A O 1
ATOM 650 N N . LEU A 1 102 ? 32.669 33.308 1.816 1.00 10.76 102 LEU A N 1
ATOM 651 C CA . LEU A 1 102 ? 32.746 32.746 3.154 1.00 9.12 102 LEU A CA 1
ATOM 652 C C . LEU A 1 102 ? 31.286 32.491 3.507 1.00 13.04 102 LEU A C 1
ATOM 653 O O . LEU A 1 102 ? 30.476 33.395 3.363 1.00 15.87 102 LEU A O 1
ATOM 658 N N . HIS A 1 103 ? 30.944 31.288 3.965 1.00 9.06 103 HIS A N 1
ATOM 659 C CA . HIS A 1 103 ? 29.569 31.015 4.375 1.00 12.28 103 HIS A CA 1
ATOM 660 C C . HIS A 1 103 ? 29.540 30.037 5.544 1.00 13.46 103 HIS A C 1
ATOM 661 O O . HIS A 1 103 ? 30.519 29.349 5.834 1.00 10.22 103 HIS A O 1
ATOM 668 N N . CYS A 1 104 ? 28.416 30.011 6.239 1.00 8.35 104 CYS A N 1
ATOM 669 C CA . CYS A 1 104 ? 28.224 29.070 7.326 1.00 12.10 104 CYS A CA 1
ATOM 670 C C . CYS A 1 104 ? 26.780 28.603 7.119 1.00 12.99 104 CYS A C 1
ATOM 671 O O . CYS A 1 104 ? 26.361 28.439 5.964 1.00 14.13 104 CYS A O 1
ATOM 674 N N . ALA A 1 105 ? 26.013 28.365 8.174 1.00 12.92 105 ALA A N 1
ATOM 675 C CA . ALA A 1 105 ? 24.640 27.919 7.948 1.00 15.78 105 ALA A CA 1
ATOM 676 C C . ALA A 1 105 ? 23.729 29.103 7.635 1.00 15.50 105 ALA A C 1
ATOM 677 O O . ALA A 1 105 ? 22.993 29.086 6.646 1.00 16.14 105 ALA A O 1
ATOM 679 N N . ALA A 1 106 ? 23.793 30.145 8.458 1.00 13.44 106 ALA A N 1
ATOM 680 C CA . ALA A 1 106 ? 22.942 31.319 8.247 1.00 12.76 106 ALA A CA 1
ATOM 681 C C . ALA A 1 106 ? 23.690 32.562 7.771 1.00 14.07 106 ALA A C 1
ATOM 682 O O . ALA A 1 106 ? 23.066 33.559 7.439 1.00 12.93 106 ALA A O 1
ATOM 684 N N . GLY A 1 107 ? 25.020 32.519 7.753 1.00 11.91 107 GLY A N 1
ATOM 685 C CA . GLY A 1 107 ? 25.763 33.700 7.336 1.00 12.81 107 GLY A CA 1
ATOM 686 C C . GLY A 1 107 ? 25.622 34.800 8.381 1.00 11.93 107 GLY A C 1
ATOM 687 O O . GLY A 1 107 ? 25.648 35.992 8.071 1.00 17.90 107 GLY A O 1
ATOM 688 N N . VAL A 1 108 ? 25.476 34.387 9.635 1.00 14.42 108 VAL A N 1
ATOM 689 C CA . VAL A 1 108 ? 25.293 35.333 10.727 1.00 14.28 108 VAL A CA 1
ATOM 690 C C . VAL A 1 108 ? 26.429 35.405 11.731 1.00 13.41 108 VAL A C 1
ATOM 691 O O . VAL A 1 108 ? 26.913 36.489 12.046 1.00 12.81 108 VAL A O 1
ATOM 695 N N . SER A 1 109 ? 26.859 34.254 12.230 1.00 13.40 109 SER A N 1
ATOM 696 C CA . SER A 1 109 ? 27.899 34.222 13.257 1.00 14.42 109 SER A CA 1
ATOM 697 C C . SER A 1 109 ? 29.303 33.762 12.850 1.00 12.85 109 SER A C 1
ATOM 698 O O . SER A 1 109 ? 30.266 34.537 12.915 1.00 14.20 109 SER A O 1
ATOM 701 N N . ARG A 1 110 ? 29.419 32.500 12.453 1.00 12.62 110 ARG A N 1
ATOM 702 C CA . ARG A 1 110 ? 30.706 31.917 12.071 1.00 14.58 110 ARG A CA 1
ATOM 703 C C . ARG A 1 110 ? 31.438 32.572 10.894 1.00 16.13 110 ARG A C 1
ATOM 704 O O . ARG A 1 110 ? 32.593 33.005 11.039 1.00 12.16 110 ARG A O 1
ATOM 712 N N . SER A 1 111 ? 30.800 32.649 9.728 1.00 13.39 111 SER A N 1
ATOM 713 C CA . SER A 1 111 ? 31.478 33.269 8.588 1.00 13.34 111 SER A CA 1
ATOM 714 C C . SER A 1 111 ? 31.732 34.759 8.856 1.00 13.36 111 SER A C 1
ATOM 715 O O . SER A 1 111 ? 32.769 35.305 8.467 1.00 16.70 111 SER A O 1
ATOM 718 N N . ALA A 1 112 ? 30.802 35.413 9.543 1.00 12.92 112 ALA A N 1
ATOM 719 C CA . ALA A 1 112 ? 30.955 36.835 9.836 1.00 17.51 112 ALA A CA 1
ATOM 720 C C . ALA A 1 112 ? 32.204 37.112 10.669 1.00 12.37 112 ALA A C 1
ATOM 721 O O . ALA A 1 112 ? 32.917 38.084 10.425 1.00 11.48 112 ALA A O 1
ATOM 723 N N . ALA A 1 113 ? 32.473 36.255 11.645 1.00 13.91 113 ALA A N 1
ATOM 724 C CA . ALA A 1 113 ? 33.643 36.431 12.502 1.00 16.74 113 ALA A CA 1
ATOM 725 C C . ALA A 1 113 ? 34.939 36.331 11.707 1.00 13.05 113 ALA A C 1
ATOM 726 O O . ALA A 1 113 ? 35.876 37.108 11.932 1.00 14.44 113 ALA A O 1
ATOM 728 N N . LEU A 1 114 ? 35.011 35.380 10.777 1.00 15.99 114 LEU A N 1
ATOM 729 C CA . LEU A 1 114 ? 36.231 35.249 9.978 1.00 15.80 114 LEU A CA 1
ATOM 730 C C . LEU A 1 114 ? 36.395 36.463 9.069 1.00 17.13 114 LEU A C 1
ATOM 731 O O . LEU A 1 114 ? 37.515 36.915 8.810 1.00 11.75 114 LEU A O 1
ATOM 736 N N . CYS A 1 115 ? 35.272 36.992 8.591 1.00 15.09 115 CYS A N 1
ATOM 737 C CA . CYS A 1 115 ? 35.304 38.170 7.739 1.00 12.64 115 CYS A CA 1
ATOM 738 C C . CYS A 1 115 ? 35.882 39.354 8.526 1.00 16.91 115 CYS A C 1
ATOM 739 O O . CYS A 1 115 ? 36.729 40.086 8.014 1.00 13.40 115 CYS A O 1
ATOM 742 N N . LEU A 1 116 ? 35.430 39.535 9.771 1.00 12.21 116 LEU A N 1
ATOM 743 C CA . LEU A 1 116 ? 35.936 40.632 10.595 1.00 15.07 116 LEU A CA 1
ATOM 744 C C . LEU A 1 116 ? 37.442 40.503 10.804 1.00 13.95 116 LEU A C 1
ATOM 745 O O . LEU A 1 116 ? 38.170 41.493 10.726 1.00 13.02 116 LEU A O 1
ATOM 750 N N . ALA A 1 117 ? 37.912 39.282 11.053 1.00 12.11 117 ALA A N 1
ATOM 751 C CA . ALA A 1 117 ? 39.336 39.066 11.265 1.00 14.42 117 ALA A CA 1
ATOM 752 C C . ALA A 1 117 ? 40.104 39.443 10.008 1.00 16.66 117 ALA A C 1
ATOM 753 O O . ALA A 1 117 ? 41.154 40.094 10.074 1.00 12.95 117 ALA A O 1
ATOM 755 N N . TYR A 1 118 ? 39.580 39.037 8.858 1.00 13.34 118 TYR A N 1
ATOM 756 C CA . TYR A 1 118 ? 40.236 39.345 7.594 1.00 8.76 118 TYR A CA 1
ATOM 757 C C . TYR A 1 118 ? 40.335 40.852 7.353 1.00 12.24 118 TYR A C 1
ATOM 758 O O . TYR A 1 118 ? 41.402 41.359 6.984 1.00 13.57 118 TYR A O 1
ATOM 767 N N . LEU A 1 119 ? 39.226 41.566 7.555 1.00 10.99 119 LEU A N 1
ATOM 768 C CA . LEU A 1 119 ? 39.214 43.014 7.342 1.00 11.99 119 LEU A CA 1
ATOM 769 C C . LEU A 1 119 ? 40.231 43.733 8.223 1.00 16.15 119 LEU A C 1
ATOM 770 O O . LEU A 1 119 ? 40.894 44.668 7.772 1.00 13.38 119 LEU A O 1
ATOM 775 N N . MET A 1 120 ? 40.368 43.302 9.473 1.00 15.76 120 MET A N 1
ATOM 776 C CA . MET A 1 120 ? 41.339 43.944 10.354 1.00 17.45 120 MET A CA 1
ATOM 777 C C . MET A 1 120 ? 42.758 43.706 9.862 1.00 16.89 120 MET A C 1
ATOM 778 O O . MET A 1 120 ? 43.588 44.619 9.847 1.00 14.88 120 MET A O 1
ATOM 783 N N . LYS A 1 121 ? 43.042 42.476 9.456 1.00 11.51 121 LYS A N 1
ATOM 784 C CA . LYS A 1 121 ? 44.386 42.156 9.015 1.00 15.29 121 LYS A CA 1
ATOM 785 C C . LYS A 1 121 ? 44.772 42.721 7.663 1.00 20.79 121 LYS A C 1
ATOM 786 O O . LYS A 1 121 ? 45.885 43.214 7.500 1.00 15.66 121 LYS A O 1
ATOM 792 N N . TYR A 1 122 ? 43.863 42.683 6.696 1.00 14.14 122 TYR A N 1
ATOM 793 C CA . TYR A 1 122 ? 44.216 43.157 5.361 1.00 15.64 122 TYR A CA 1
ATOM 794 C C . TYR A 1 122 ? 43.664 44.486 4.866 1.00 18.17 122 TYR A C 1
ATOM 795 O O . TYR A 1 122 ? 44.070 44.962 3.805 1.00 16.78 122 TYR A O 1
ATOM 804 N N . HIS A 1 123 ? 42.731 45.081 5.601 1.00 17.21 123 HIS A N 1
ATOM 805 C CA . HIS A 1 123 ? 42.181 46.373 5.188 1.00 19.47 123 HIS A CA 1
ATOM 806 C C . HIS A 1 123 ? 42.447 47.445 6.252 1.00 17.02 123 HIS A C 1
ATOM 807 O O . HIS A 1 123 ? 41.816 48.504 6.270 1.00 17.23 123 HIS A O 1
ATOM 814 N N . ALA A 1 124 ? 43.386 47.137 7.141 1.00 18.89 124 ALA A N 1
ATOM 815 C CA . ALA A 1 124 ? 43.788 48.041 8.216 1.00 18.52 124 ALA A CA 1
ATOM 816 C C . ALA A 1 124 ? 42.594 48.704 8.903 1.00 16.82 124 ALA A C 1
ATOM 817 O O . ALA A 1 124 ? 42.554 49.927 9.068 1.00 23.61 124 ALA A O 1
ATOM 819 N N . MET A 1 125 ? 41.619 47.895 9.301 1.00 13.90 125 MET A N 1
ATOM 820 C CA . MET A 1 125 ? 40.435 48.418 9.970 1.00 21.66 125 MET A CA 1
ATOM 821 C C . MET A 1 125 ? 40.379 47.993 11.427 1.00 18.89 125 MET A C 1
ATOM 822 O O . MET A 1 125 ? 40.786 46.888 11.774 1.00 17.23 125 MET A O 1
ATOM 827 N N . SER A 1 126 ? 39.893 48.884 12.283 1.00 15.26 126 SER A N 1
ATOM 828 C CA . SER A 1 126 ? 39.745 48.551 13.694 1.00 20.40 126 SER A CA 1
ATOM 829 C C . SER A 1 126 ? 38.599 47.539 13.734 1.00 18.19 126 SER A C 1
ATOM 830 O O . SER A 1 126 ? 37.826 47.449 12.772 1.00 15.55 126 SER A O 1
ATOM 833 N N . LEU A 1 127 ? 38.486 46.779 14.823 1.00 14.65 127 LEU A N 1
ATOM 834 C CA . LEU A 1 127 ? 37.404 45.810 14.939 1.00 17.10 127 LEU A CA 1
ATOM 835 C C . LEU A 1 127 ? 36.081 46.553 14.798 1.00 14.20 127 LEU A C 1
ATOM 836 O O . LEU A 1 127 ? 35.159 46.092 14.122 1.00 13.96 127 LEU A O 1
ATOM 841 N N . LEU A 1 128 ? 35.987 47.718 15.427 1.00 14.79 128 LEU A N 1
ATOM 842 C CA . LEU A 1 128 ? 34.759 48.509 15.347 1.00 15.70 128 LEU A CA 1
ATOM 843 C C . LEU A 1 128 ? 34.426 48.890 13.899 1.00 12.86 128 LEU A C 1
ATOM 844 O O . LEU A 1 128 ? 33.281 48.725 13.450 1.00 14.75 128 LEU A O 1
ATOM 849 N N . ASP A 1 129 ? 35.415 49.400 13.169 1.00 14.93 129 ASP A N 1
ATOM 850 C CA . ASP A 1 129 ? 35.170 49.806 11.781 1.00 17.84 129 ASP A CA 1
ATOM 851 C C . ASP A 1 129 ? 34.898 48.602 10.887 1.00 13.16 129 ASP A C 1
ATOM 852 O O . ASP A 1 129 ? 34.082 48.673 9.968 1.00 14.44 129 ASP A O 1
ATOM 857 N N . ALA A 1 130 ? 35.571 47.493 11.155 1.00 16.51 130 ALA A N 1
ATOM 858 C CA . ALA A 1 130 ? 35.331 46.291 10.365 1.00 11.13 130 ALA A CA 1
ATOM 859 C C . ALA A 1 130 ? 33.887 45.842 10.594 1.00 12.52 1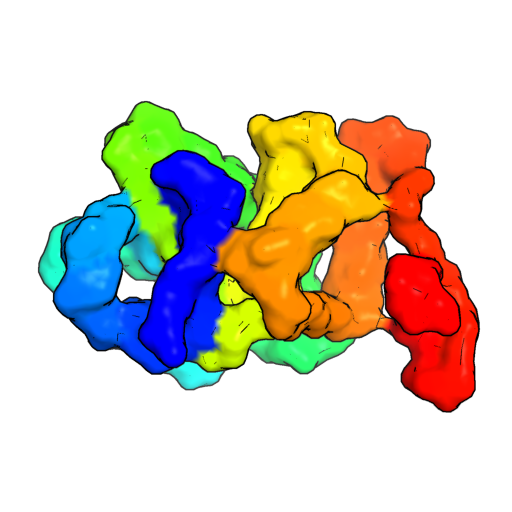30 ALA A C 1
ATOM 860 O O . ALA A 1 130 ? 33.208 45.399 9.665 1.00 11.15 130 ALA A O 1
ATOM 862 N N . HIS A 1 131 ? 33.409 45.947 11.835 1.00 12.17 131 HIS A N 1
ATOM 863 C CA . HIS A 1 131 ? 32.034 45.542 12.115 1.00 10.61 131 HIS A CA 1
ATOM 864 C C . HIS A 1 131 ? 31.008 46.484 11.465 1.00 12.30 131 HIS A C 1
ATOM 865 O O . HIS A 1 131 ? 30.031 46.031 10.863 1.00 12.87 131 HIS A O 1
ATOM 872 N N . THR A 1 132 ? 31.221 47.791 11.589 1.00 12.65 132 THR A N 1
ATOM 873 C CA . THR A 1 132 ? 30.295 48.761 11.000 1.00 14.44 132 THR A CA 1
ATOM 874 C C . THR A 1 132 ? 30.172 48.509 9.501 1.00 10.95 132 THR A C 1
ATOM 875 O O . THR A 1 132 ? 29.071 48.497 8.940 1.00 15.05 132 THR A O 1
ATOM 879 N N . TRP A 1 133 ? 31.313 48.307 8.858 1.00 14.06 133 TRP A N 1
ATOM 880 C CA . TRP A 1 133 ? 31.348 48.046 7.425 1.00 13.57 133 TRP A CA 1
ATOM 881 C C . TRP A 1 133 ? 30.621 46.745 7.075 1.00 13.71 133 TRP A C 1
ATOM 882 O O . TRP A 1 133 ? 29.757 46.725 6.201 1.00 15.23 133 TRP A O 1
ATOM 893 N N . THR A 1 134 ? 30.964 45.660 7.760 1.00 13.18 134 THR A N 1
ATOM 894 C CA . THR A 1 134 ? 30.341 44.373 7.452 1.00 11.11 134 THR A CA 1
ATOM 895 C C . THR A 1 134 ? 28.839 44.397 7.694 1.00 11.39 134 THR A C 1
ATOM 896 O O . THR A 1 134 ? 28.056 43.890 6.877 1.00 15.48 134 THR A O 1
ATOM 900 N N . LYS A 1 135 ? 28.435 44.997 8.808 1.00 14.09 135 LYS A N 1
ATOM 901 C CA . LYS A 1 135 ? 27.019 45.110 9.160 1.00 15.15 135 LYS A CA 1
ATOM 902 C C . LYS A 1 135 ? 26.275 45.909 8.075 1.00 12.49 135 LYS A C 1
ATOM 903 O O . LYS A 1 135 ? 25.113 45.622 7.759 1.00 15.11 135 LYS A O 1
ATOM 909 N N . SER A 1 136 ? 26.943 46.907 7.505 1.00 16.98 136 SER A N 1
ATOM 910 C CA . SER A 1 136 ? 26.336 47.706 6.436 1.00 17.03 136 SER A CA 1
ATOM 911 C C . SER A 1 136 ? 26.146 46.831 5.200 1.00 17.00 136 SER A C 1
ATOM 912 O O . SER A 1 136 ? 25.161 46.971 4.484 1.00 16.70 136 SER A O 1
ATOM 915 N N . CYS A 1 137 ? 27.086 45.924 4.950 1.00 14.47 137 CYS A N 1
ATOM 916 C CA . CYS A 1 137 ? 26.972 45.045 3.787 1.00 17.91 137 CYS A CA 1
ATOM 917 C C . CYS A 1 137 ? 25.984 43.915 4.013 1.00 20.01 137 CYS A C 1
ATOM 918 O O . CYS A 1 137 ? 25.305 43.486 3.082 1.00 21.74 137 CYS A O 1
ATOM 921 N N . ARG A 1 138 ? 25.916 43.420 5.245 1.00 15.16 138 ARG A N 1
ATOM 922 C CA . ARG A 1 138 ? 25.016 42.315 5.567 1.00 19.23 138 ARG A CA 1
ATOM 923 C C . ARG A 1 138 ? 24.457 42.567 6.961 1.00 15.51 138 ARG A C 1
ATOM 924 O O . ARG A 1 138 ? 25.018 42.115 7.952 1.00 13.45 138 ARG A O 1
ATOM 932 N N . PRO A 1 139 ? 23.325 43.282 7.041 1.00 18.80 139 PRO A N 1
ATOM 933 C CA . PRO A 1 139 ? 22.623 43.651 8.273 1.00 20.51 139 PRO A CA 1
ATOM 934 C C . PRO A 1 139 ? 22.457 42.592 9.355 1.00 17.11 139 PRO A C 1
ATOM 935 O O . PRO A 1 139 ? 22.553 42.898 10.544 1.00 16.65 139 PRO A O 1
ATOM 939 N N . ILE A 1 140 ? 22.213 41.350 8.962 1.00 16.60 140 ILE A N 1
ATOM 940 C CA . ILE A 1 140 ? 21.991 40.312 9.957 1.00 18.02 140 ILE A CA 1
ATOM 941 C C . ILE A 1 140 ? 23.204 39.709 10.653 1.00 17.91 140 ILE A C 1
ATOM 942 O O . ILE A 1 140 ? 23.027 38.845 11.503 1.00 17.25 140 ILE A O 1
ATOM 947 N N . ILE A 1 141 ? 24.425 40.131 10.324 1.00 14.13 141 ILE A N 1
ATOM 948 C CA . ILE A 1 141 ? 25.576 39.519 10.993 1.00 11.50 141 ILE A CA 1
ATOM 949 C C . ILE A 1 141 ? 25.551 39.757 12.499 1.00 16.12 141 ILE A C 1
ATOM 950 O O . ILE A 1 141 ? 25.208 40.848 12.970 1.00 14.63 141 ILE A O 1
ATOM 955 N N . ARG A 1 142 ? 25.900 38.718 13.249 1.00 14.45 142 ARG A N 1
ATOM 956 C CA . ARG A 1 142 ? 25.928 38.799 14.700 1.00 13.49 142 ARG A CA 1
ATOM 957 C C . ARG A 1 142 ? 26.761 37.671 15.300 1.00 16.18 142 ARG A C 1
ATOM 958 O O . ARG A 1 142 ? 26.235 36.635 15.681 1.00 17.54 142 ARG A O 1
ATOM 966 N N . PRO A 1 143 ? 28.084 37.861 15.386 1.00 13.88 143 PRO A N 1
ATOM 967 C CA . PRO A 1 143 ? 28.943 36.819 15.957 1.00 8.26 143 PRO A CA 1
ATOM 968 C C . PRO A 1 143 ? 28.506 36.523 17.403 1.00 10.59 143 PRO A C 1
ATOM 969 O O . PRO A 1 143 ? 28.070 37.434 18.115 1.00 11.59 143 PRO A O 1
ATOM 973 N N . ASN A 1 144 ? 28.618 35.271 17.842 1.00 13.01 144 ASN A N 1
ATOM 974 C CA . ASN A 1 144 ? 28.240 34.963 19.219 1.00 18.50 144 ASN A CA 1
ATOM 975 C C . ASN A 1 144 ? 29.274 35.621 20.121 1.00 18.37 144 ASN A C 1
ATOM 976 O O . ASN A 1 144 ? 30.363 35.980 19.659 1.00 12.79 144 ASN A O 1
ATOM 981 N N . SER A 1 145 ? 28.937 35.807 21.398 1.00 14.94 145 SER A N 1
ATOM 982 C CA . SER A 1 145 ? 29.841 36.466 22.335 1.00 15.37 145 SER A CA 1
ATOM 983 C C . SER A 1 145 ? 31.243 35.876 22.471 1.00 13.95 145 SER A C 1
ATOM 984 O O . SER A 1 145 ? 32.207 36.607 22.730 1.00 17.24 145 SER A O 1
ATOM 987 N N . GLY A 1 146 ? 31.373 34.567 22.318 1.00 14.53 146 GLY A N 1
ATOM 988 C CA . GLY A 1 146 ? 32.694 33.965 22.415 1.00 13.93 146 GLY A CA 1
ATOM 989 C C . GLY A 1 146 ? 33.564 34.408 21.241 1.00 18.96 146 GLY A C 1
ATOM 990 O O . GLY A 1 146 ? 34.764 34.646 21.386 1.00 15.32 146 GLY A O 1
ATOM 991 N N . PHE A 1 147 ? 32.963 34.513 20.062 1.00 15.92 147 PHE A N 1
ATOM 992 C CA . PHE A 1 147 ? 33.715 34.948 18.891 1.00 17.78 147 PHE A CA 1
ATOM 993 C C . PHE A 1 147 ? 34.128 36.415 19.079 1.00 13.41 147 PHE A C 1
ATOM 994 O O . PHE A 1 147 ? 35.196 36.828 18.640 1.00 16.44 147 PHE A O 1
ATOM 1002 N N . TRP A 1 148 ? 33.285 37.203 19.738 1.00 17.69 148 TRP A N 1
ATOM 1003 C CA . TRP A 1 148 ? 33.632 38.595 19.984 1.00 12.33 148 TRP A CA 1
ATOM 1004 C C . TRP A 1 148 ? 34.875 38.672 20.874 1.00 13.34 148 TRP A C 1
ATOM 1005 O O . TRP A 1 148 ? 35.797 39.441 20.600 1.00 12.86 148 TRP A O 1
ATOM 1016 N N . GLU A 1 149 ? 34.914 37.867 21.931 1.00 13.79 149 GLU A N 1
ATOM 1017 C CA . GLU A 1 149 ? 36.081 37.858 22.816 1.00 14.17 149 GLU A CA 1
ATOM 1018 C C . GLU A 1 149 ? 37.325 37.471 22.008 1.00 10.12 149 GLU A C 1
ATOM 1019 O O . GLU A 1 149 ? 38.415 38.019 22.203 1.00 9.54 149 GLU A O 1
ATOM 1025 N N . GLN A 1 150 ? 37.164 36.501 21.112 1.00 16.28 150 GLN A N 1
ATOM 1026 C CA . GLN A 1 150 ? 38.276 36.063 20.275 1.00 15.04 150 GLN A CA 1
ATOM 1027 C C . GLN A 1 150 ? 38.721 37.171 19.325 1.00 15.77 150 GLN A C 1
ATOM 1028 O O . GLN A 1 150 ? 39.925 37.372 19.108 1.00 13.93 150 GLN A O 1
ATOM 1034 N N . LEU A 1 151 ? 37.752 37.893 18.768 1.00 16.49 151 LEU A N 1
ATOM 1035 C CA . LEU A 1 151 ? 38.051 38.994 17.842 1.00 15.98 151 LEU A CA 1
ATOM 1036 C C . LEU A 1 151 ? 38.731 40.157 18.569 1.00 11.98 151 LEU A C 1
ATOM 1037 O O . LEU A 1 151 ? 39.638 40.794 18.037 1.00 13.22 151 LEU A O 1
ATOM 1042 N N . ILE A 1 152 ? 38.298 40.426 19.792 1.00 11.78 152 ILE A N 1
ATOM 1043 C CA . ILE A 1 152 ? 38.905 41.488 20.593 1.00 13.86 152 ILE A CA 1
ATOM 1044 C C . ILE A 1 152 ? 40.360 41.114 20.903 1.00 16.71 152 ILE A C 1
ATOM 1045 O O . ILE A 1 152 ? 41.265 41.952 20.823 1.00 19.47 152 ILE A O 1
ATOM 1050 N N . HIS A 1 153 ? 40.597 39.852 21.243 1.00 17.58 153 HIS A N 1
ATOM 1051 C CA . HIS A 1 153 ? 41.965 39.413 21.525 1.00 15.75 153 HIS A CA 1
ATOM 1052 C C . HIS A 1 153 ? 42.830 39.540 20.256 1.00 19.84 153 HIS A C 1
ATOM 1053 O O . HIS A 1 153 ? 43.979 39.975 20.312 1.00 14.82 153 HIS A O 1
ATOM 1060 N N . TYR A 1 154 ? 42.265 39.177 19.111 1.00 13.60 154 TYR A N 1
ATOM 1061 C CA . TYR A 1 154 ? 42.987 39.267 17.838 1.00 14.65 154 TYR A CA 1
ATOM 1062 C C . TYR A 1 154 ? 43.254 40.737 17.490 1.00 17.08 154 TYR A C 1
ATOM 1063 O O . TYR A 1 154 ? 44.329 41.076 17.004 1.00 19.00 154 TYR A O 1
ATOM 1072 N N . GLU A 1 155 ? 42.276 41.607 17.730 1.00 17.96 155 GLU A N 1
ATOM 1073 C CA . GLU A 1 155 ? 42.463 43.028 17.458 1.00 12.94 155 GLU A CA 1
ATOM 1074 C C . GLU A 1 155 ? 43.638 43.540 18.279 1.00 18.95 155 GLU A C 1
ATOM 1075 O O . GLU A 1 155 ? 44.490 44.276 17.771 1.00 18.97 155 GLU A O 1
ATOM 1081 N N . PHE A 1 156 ? 43.685 43.155 19.553 1.00 18.02 156 PHE A N 1
ATOM 1082 C CA . PHE A 1 156 ? 44.773 43.598 20.423 1.00 17.45 156 PHE A CA 1
ATOM 1083 C C . PHE A 1 156 ? 46.099 43.087 19.888 1.00 23.21 156 PHE A C 1
ATOM 1084 O O . PHE A 1 156 ? 47.112 43.788 19.940 1.00 21.37 156 PHE A O 1
ATOM 1092 N N . GLN A 1 157 ? 46.097 41.859 19.383 1.00 17.78 157 GLN A N 1
ATOM 1093 C CA . GLN A 1 157 ? 47.313 41.282 18.830 1.00 22.66 157 GLN A CA 1
ATOM 1094 C C . GLN A 1 157 ? 47.796 42.075 17.619 1.00 27.63 157 GLN A C 1
ATOM 1095 O O . GLN A 1 157 ? 48.993 42.325 17.466 1.00 22.33 157 GLN A O 1
ATOM 1101 N N . LEU A 1 158 ? 46.859 42.483 16.772 1.00 19.12 158 LEU A N 1
ATOM 1102 C CA . LEU A 1 158 ? 47.195 43.232 15.559 1.00 24.25 158 LEU A CA 1
ATOM 1103 C C . LEU A 1 158 ? 47.537 44.698 15.779 1.00 24.49 158 LEU A C 1
ATOM 1104 O O . LEU A 1 158 ? 48.444 45.222 15.145 1.00 21.97 158 LEU A O 1
ATOM 1109 N N . PHE A 1 159 ? 46.821 45.360 16.679 1.00 19.72 159 PHE A N 1
ATOM 1110 C CA . PHE A 1 159 ? 47.035 46.785 16.892 1.00 15.77 159 PHE A CA 1
ATOM 1111 C C . PHE A 1 159 ? 47.517 47.222 18.275 1.00 23.68 159 PHE A C 1
ATOM 1112 O O . PHE A 1 159 ? 47.844 48.393 18.463 1.00 25.06 159 PHE A O 1
ATOM 1120 N N . GLY A 1 160 ? 47.552 46.301 19.234 1.00 20.91 160 GLY A N 1
ATOM 1121 C CA . GLY A 1 160 ? 47.975 46.660 20.580 1.00 25.99 160 GLY A CA 1
ATOM 1122 C C . GLY A 1 160 ? 46.977 47.590 21.253 1.00 26.78 160 GLY A C 1
ATOM 1123 O O . GLY A 1 160 ? 47.300 48.267 22.230 1.00 29.13 160 GLY A O 1
ATOM 1124 N N . LYS A 1 161 ? 45.755 47.615 20.734 1.00 28.73 161 LYS A N 1
ATOM 1125 C CA . LYS A 1 161 ? 44.695 48.467 21.267 1.00 27.92 161 LYS A CA 1
ATOM 1126 C C . LYS A 1 161 ? 43.331 47.910 20.851 1.00 28.37 161 LYS A C 1
ATOM 1127 O O . LYS A 1 161 ? 43.221 47.253 19.813 1.00 20.56 161 LYS A O 1
ATOM 1133 N N . ASN A 1 162 ? 42.293 48.179 21.647 1.00 17.43 162 ASN A N 1
ATOM 1134 C CA . ASN A 1 162 ? 40.951 47.694 21.330 1.00 17.87 162 ASN A CA 1
ATOM 1135 C C . ASN A 1 162 ? 39.958 48.822 21.083 1.00 23.91 162 ASN A C 1
ATOM 1136 O O . ASN A 1 162 ? 40.061 49.893 21.674 1.00 18.21 162 ASN A O 1
ATOM 1141 N N . THR A 1 163 ? 38.987 48.563 20.213 1.00 17.22 163 THR A N 1
ATOM 1142 C CA . THR A 1 163 ? 37.961 49.541 19.885 1.00 16.39 163 THR A CA 1
ATOM 1143 C C . THR A 1 163 ? 36.582 48.989 20.222 1.00 16.11 163 THR A C 1
ATOM 1144 O O . THR A 1 163 ? 35.575 49.681 20.091 1.00 15.87 163 THR A O 1
ATOM 1148 N N . VAL A 1 164 ? 36.552 47.726 20.634 1.00 15.46 164 VAL A N 1
ATOM 1149 C CA . VAL A 1 164 ? 35.321 47.053 21.047 1.00 11.76 164 VAL A CA 1
ATOM 1150 C C . VAL A 1 164 ? 35.674 46.350 22.371 1.00 17.47 164 VAL A C 1
ATOM 1151 O O . VAL A 1 164 ? 36.764 45.793 22.507 1.00 16.23 164 VAL A O 1
ATOM 1155 N N . HIS A 1 165 ? 34.769 46.393 23.343 1.00 14.14 165 HIS A N 1
ATOM 1156 C CA . HIS A 1 165 ? 35.019 45.773 24.646 1.00 19.87 165 HIS A CA 1
ATOM 1157 C C . HIS A 1 165 ? 33.792 45.006 25.122 1.00 14.69 165 HIS A C 1
ATOM 1158 O O . HIS A 1 165 ? 32.667 45.462 24.922 1.00 16.65 165 HIS A O 1
ATOM 1165 N N . MET A 1 166 ? 34.015 43.852 25.753 1.00 18.48 166 MET A N 1
ATOM 1166 C CA . MET A 1 166 ? 32.917 43.045 26.281 1.00 19.44 166 MET A CA 1
ATOM 1167 C C . MET A 1 166 ? 32.406 43.696 27.579 1.00 19.44 166 MET A C 1
ATOM 1168 O O . MET A 1 166 ? 33.200 44.129 28.415 1.00 17.28 166 MET A O 1
ATOM 1173 N N . VAL A 1 167 ? 31.089 43.771 27.736 1.00 16.24 167 VAL A N 1
ATOM 1174 C CA . VAL A 1 167 ? 30.491 44.356 28.934 1.00 21.32 167 VAL A CA 1
ATOM 1175 C C . VAL A 1 167 ? 29.387 43.439 29.455 1.00 24.84 167 VAL A C 1
ATOM 1176 O O . VAL A 1 167 ? 28.854 42.607 28.707 1.00 18.20 167 VAL A O 1
ATOM 1180 N N . SER A 1 168 ? 29.057 43.577 30.738 1.00 19.09 168 SER A N 1
ATOM 1181 C CA . SER A 1 168 ? 28.006 42.762 31.355 1.00 15.95 168 SER A CA 1
ATOM 1182 C C . SER A 1 168 ? 26.632 43.246 30.871 1.00 21.54 168 SER A C 1
ATOM 1183 O O . SER A 1 168 ? 26.485 44.388 30.440 1.00 27.02 168 SER A O 1
ATOM 1186 N N . SER A 1 169 ? 25.629 42.375 30.942 1.00 31.42 169 SER A N 1
ATOM 1187 C CA . SER A 1 169 ? 24.270 42.748 30.552 1.00 32.80 169 SER A CA 1
ATOM 1188 C C . SER A 1 169 ? 23.292 41.721 31.124 1.00 35.20 169 SER A C 1
ATOM 1189 O O . SER A 1 169 ? 23.702 40.671 31.611 1.00 28.75 169 SER A O 1
ATOM 1192 N N . PRO A 1 170 ? 21.982 42.017 31.084 1.00 40.15 170 PRO A N 1
ATOM 1193 C CA . PRO A 1 170 ? 21.009 41.061 31.618 1.00 47.46 170 PRO A CA 1
ATOM 1194 C C . PRO A 1 170 ? 21.033 39.732 30.863 1.00 51.48 170 PRO A C 1
ATOM 1195 O O . PRO A 1 170 ? 20.573 38.713 31.370 1.00 53.89 170 PRO A O 1
ATOM 1199 N N . VAL A 1 171 ? 21.586 39.754 29.653 1.00 52.40 171 VAL A N 1
ATOM 1200 C CA . VAL A 1 171 ? 21.673 38.567 28.807 1.00 51.38 171 VAL A CA 1
ATOM 1201 C C . VAL A 1 171 ? 23.066 37.936 28.865 1.00 51.20 171 VAL A C 1
ATOM 1202 O O . VAL A 1 171 ? 23.324 36.907 28.234 1.00 43.63 171 VAL A O 1
ATOM 1206 N N . GLY A 1 172 ? 23.956 38.548 29.639 1.00 46.18 172 GLY A N 1
ATOM 1207 C CA . GLY A 1 172 ? 25.312 38.039 29.745 1.00 43.27 172 GLY A CA 1
ATOM 1208 C C . GLY A 1 172 ? 26.277 38.955 29.006 1.00 37.41 172 GLY A C 1
ATOM 1209 O O . GLY A 1 172 ? 25.880 40.019 28.521 1.00 34.29 172 GLY A O 1
ATOM 1210 N N . MET A 1 173 ? 27.539 38.546 28.916 1.00 31.69 173 MET A N 1
ATOM 1211 C CA . MET A 1 173 ? 28.564 39.339 28.239 1.00 31.16 173 MET A CA 1
ATOM 1212 C C . MET A 1 173 ? 28.239 39.608 26.777 1.00 26.00 173 MET A C 1
ATOM 1213 O O . MET A 1 173 ? 27.830 38.714 26.041 1.00 23.62 173 MET A O 1
ATOM 1218 N N . ILE A 1 174 ? 28.429 40.849 26.361 1.00 22.52 174 ILE A N 1
ATOM 1219 C CA . ILE A 1 174 ? 28.183 41.236 24.979 1.00 23.05 174 ILE A CA 1
ATOM 1220 C C . ILE A 1 174 ? 29.185 42.321 24.643 1.00 18.39 174 ILE A C 1
ATOM 1221 O O . ILE A 1 174 ? 29.745 42.946 25.542 1.00 19.58 174 ILE A O 1
ATOM 1226 N N . PRO A 1 175 ? 29.446 42.545 23.348 1.00 16.02 175 PRO A N 1
ATOM 1227 C CA . PRO A 1 175 ? 30.392 43.596 22.948 1.00 20.32 175 PRO A CA 1
ATOM 1228 C C . PRO A 1 175 ? 29.656 44.883 23.286 1.00 19.23 175 PRO A C 1
ATOM 1229 O O . PRO A 1 175 ? 28.421 44.912 23.194 1.00 18.58 175 PRO A O 1
ATOM 1233 N N . ASP A 1 176 ? 30.370 45.941 23.673 1.00 19.84 176 ASP A N 1
ATOM 1234 C CA . ASP A 1 176 ? 29.669 47.175 24.014 1.00 16.58 176 ASP A CA 1
ATOM 1235 C C . ASP A 1 176 ? 28.817 47.681 22.847 1.00 27.06 176 ASP A C 1
ATOM 1236 O O . ASP A 1 176 ? 27.789 48.334 23.057 1.00 29.72 176 ASP A O 1
ATOM 1241 N N . ILE A 1 177 ? 29.233 47.347 21.628 1.00 20.35 177 ILE A N 1
ATOM 1242 C CA . ILE A 1 177 ? 28.516 47.714 20.405 1.00 22.08 177 ILE A CA 1
ATOM 1243 C C . ILE A 1 177 ? 27.037 47.351 20.496 1.00 23.21 177 ILE A C 1
ATOM 1244 O O . ILE A 1 177 ? 26.194 47.979 19.857 1.00 24.81 177 ILE A O 1
ATOM 1249 N N . TYR A 1 178 ? 26.721 46.310 21.257 1.00 20.25 178 TYR A N 1
ATOM 1250 C CA . TYR A 1 178 ? 25.337 45.882 21.372 1.00 22.77 178 TYR A CA 1
ATOM 1251 C C . TYR A 1 178 ? 24.569 46.567 22.497 1.00 35.22 178 TYR A C 1
ATOM 1252 O O . TYR A 1 178 ? 23.434 46.186 22.794 1.00 29.20 178 TYR A O 1
ATOM 1261 N N . GLU A 1 179 ? 25.198 47.573 23.106 1.00 39.52 179 GLU A N 1
ATOM 1262 C CA . GLU A 1 179 ? 24.609 48.371 24.189 1.00 53.17 179 GLU A CA 1
ATOM 1263 C C . GLU A 1 179 ? 24.809 47.800 25.586 1.00 58.76 179 GLU A C 1
ATOM 1264 O O . GLU A 1 179 ? 23.809 47.362 26.194 1.00 68.36 179 GLU A O 1
#

Radius of gyration: 14.95 Å; Cα contacts (8 Å, |Δi|>4): 303; chains: 1; bounding box: 29×30×43 Å

Solvent-accessible surface area: 7797 Å² total; per-residue (Å²): 93,35,30,18,88,3,18,151,4,0,5,0,0,26,11,102,0,0,36,55,119,144,50,0,69,87,42,111,6,59,2,0,0,0,0,0,86,103,23,125,22,67,130,50,150,136,26,105,42,62,79,0,83,13,49,72,30,76,128,21,148,0,38,74,63,4,59,72,5,1,54,50,0,51,55,20,30,122,171,163,11,72,0,0,0,0,2,43,54,0,41,9,14,0,0,0,3,0,0,1,1,1,3,68,72,76,90,40,27,0,72,76,0,11,77,124,0,86,85,40,21,88,101,2,128,2,30,36,4,0,0,88,28,0,25,109,9,1,113,116,64,88,50,133,39,35,0,92,36,54,99,33,144,134,34,100,25,0,50,45,43,170

CATH classification: 3.90.190.10

Sequence (162 aa):
SGLSQITKSLYISNGVAANNKLMLSSNQITMVINVSVEVVNTLYEDIQYMQVPVADSPNSRLCDFFDPIADHIHSVEMKQGRTLLHCAAGVSRSAALCLAYLMKYHAMSLLDAHTWTKSCRPIIRPNSGFWEQLIHYEFQLFGKNTVHMVSSPVGMIPDIYE

InterPro domains:
  IPR000340 Dual specificity phosphatase, catalytic domain [PF00782] (27-155)
  IPR000387 Tyrosine-specific protein phosphatases domain [PS50056] (80-139)
  IPR016130 Protein-tyrosine phosphatase, active site [PS00383] (102-112)
  IPR020420 Atypical dual specificity phosphatase, subfamily B [PR01910] (22-38)
  IPR020420 Atypical dual specificity phosphatase, subfamily B [PR01910] (41-55)
  IPR020420 Atypical dual specificity phosphatase, subfamily B [PR01910] (66-75)
  IPR020420 Atypical dual specificity phosphatase, subfamily B [PR01910] (82-96)
  IPR020422 Dual specificity protein phosphatase domain [PS50054] (19-160)
  IPR020422 Dual specificity protein phosphatase domain [SM00195] (19-157)
  IPR029021 Protein-tyrosine phosphatase-like [G3DSA:3.90.190.10] (18-188)
  IPR029021 Protein-tyrosine phosphatase-like [SSF52799] (17-163)

Nearest PDB structures (foldseek):
  2esb-assembly1_A  TM=1.006E+00  e=8.180E-37  Homo sapiens
  2wgp-assembly1_A  TM=9.914E-01  e=1.562E-24  Homo sapiens
  6apx-assembly1_A  TM=9.715E-01  e=7.068E-18  Escherichia coli K-12
  3ezz-assembly1_B  TM=9.727E-01  e=2.404E-16  Homo sapiens
  5y16-assembly1_B  TM=9.770E-01  e=5.189E-16  Homo sapiens

GO terms:
  GO:0008138 protein tyrosine/serine/threonine phosphatase activity (F, IDA)
  GO:0035335 peptidyl-tyrosine dephosphorylation (P, IDA)
  GO:0035970 peptidyl-threonine dephosphorylation (P, IDA)
  GO:0016791 phosphatase activity (F, IDA)
  GO:0016311 dephosphorylation (P, IDA)
  GO:0004722 protein serine/threonine phosphatase activity (F, EXP)
  GO:0004725 protein tyrosine phosphatase activity (F, EXP)
  GO:0005515 protein binding (F, IPI)
  GO:0005654 nucleoplasm (C, IDA)
  GO:0004725 protein tyrosine phosphatase activity (F, IDA)
  GO:0005634 nucleus (C, IDA)
  GO:0005737 cytoplasm (C, IDA)

Secondary structure (DSSP, 8-state):
---EEEETTEEEE-TTGGG-HHHHHHTT--EEEE--SSPPPP--TT-EEEE----S-TTS-GGGGHHHHHHHHHHHHHTT--EEEE-SSSSSHHHHHHHHHHHHHS---HHHHHHHHHHH-TT----HHHHHHHHHHHHHHHSS-S--EE--TTS-EEGGG-

B-factor: mean 21.07, std 11.18, range [5.09, 70.0]

Foldseek 3Di:
DAWQDQDLFETEFALVHQQVVVRCVVSQAAEEEEEAQPR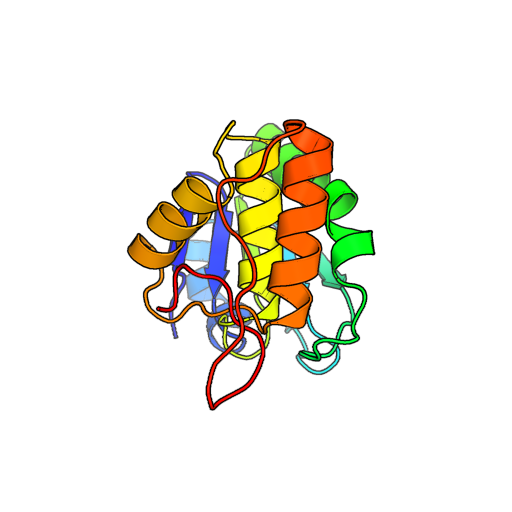DHDDDPNHHYDYNHFHLDLPTPLLVCLVVVLVVQVVCVVVVGHYYYYYHGRAARSLLSQLSNCCVPVVDASVRSVVSVCVRPVRHDHPQSSVVSSQVSSCVSPVDHDWDWDQDPVGTDIPVVD